Protein AF-A0A379IHY0-F1 (afdb_monomer_lite)

Radius of gyration: 18.69 Å; chains: 1; bounding box: 35×30×47 Å

Sequence (68 aa):
MDRHLREQFGEHPQYEQTIEFCARYDAAAFDPAYATLPLSFFEPMLARVFAQPKNSIYKAAMERQASV

Organism: Pseudomonas fluorescens (NCBI:txid294)

pLDDT: mean 87.49, std 10.54, range [48.81, 97.69]

Structure (mmCIF, N/CA/C/O backbone):
data_AF-A0A379IHY0-F1
#
_entry.id   AF-A0A379IHY0-F1
#
loop_
_atom_site.group_PDB
_atom_site.id
_atom_site.type_symbol
_atom_site.label_atom_id
_atom_site.label_alt_id
_atom_site.label_comp_id
_atom_site.label_asym_id
_atom_site.label_entity_id
_atom_site.label_seq_id
_atom_site.pdbx_PDB_ins_code
_atom_site.Cartn_x
_atom_site.Cartn_y
_atom_site.Cartn_z
_atom_site.occupancy
_atom_site.B_iso_or_equiv
_atom_site.auth_seq_id
_atom_site.auth_comp_id
_atom_site.auth_asym_id
_atom_site.auth_atom_id
_atom_site.pdbx_PDB_model_num
ATOM 1 N N . MET A 1 1 ? 9.623 14.052 -17.567 1.00 73.50 1 MET A N 1
ATOM 2 C CA . MET A 1 1 ? 9.289 13.791 -16.152 1.00 73.50 1 MET A CA 1
ATOM 3 C C . MET A 1 1 ? 10.593 13.444 -15.453 1.00 73.50 1 MET A C 1
ATOM 5 O O . MET A 1 1 ? 11.346 12.663 -16.024 1.00 73.50 1 MET A O 1
ATOM 9 N N . ASP A 1 2 ? 10.910 14.071 -14.322 1.00 85.19 2 ASP A N 1
ATOM 10 C CA . ASP A 1 2 ? 12.154 13.794 -13.593 1.00 85.19 2 ASP A CA 1
ATOM 11 C C . ASP A 1 2 ? 12.039 12.465 -12.831 1.00 85.19 2 ASP A C 1
ATOM 13 O O . ASP A 1 2 ? 11.147 12.288 -12.001 1.00 85.19 2 ASP A O 1
ATOM 17 N N . ARG A 1 3 ? 12.943 11.527 -13.126 1.00 84.38 3 ARG A N 1
ATOM 18 C CA . ARG A 1 3 ? 13.003 10.202 -12.490 1.00 84.38 3 ARG A CA 1
ATOM 19 C C . ARG A 1 3 ? 13.429 10.263 -11.015 1.00 84.38 3 ARG A C 1
ATOM 21 O O . ARG A 1 3 ? 13.189 9.303 -10.288 1.00 84.38 3 ARG A O 1
ATOM 28 N N . HIS A 1 4 ? 14.067 11.356 -10.594 1.00 89.25 4 HIS A N 1
ATOM 29 C CA . HIS A 1 4 ? 14.616 11.560 -9.252 1.00 89.25 4 HIS A CA 1
ATOM 30 C C . HIS A 1 4 ? 13.721 12.432 -8.369 1.00 89.25 4 HIS A C 1
ATOM 32 O O . HIS A 1 4 ? 14.070 12.696 -7.225 1.00 89.25 4 HIS A O 1
ATOM 38 N N . LEU A 1 5 ? 12.519 12.800 -8.832 1.00 91.00 5 LEU A N 1
ATOM 39 C CA . LEU A 1 5 ? 11.589 13.656 -8.086 1.00 91.00 5 LEU A CA 1
ATOM 40 C C . LEU A 1 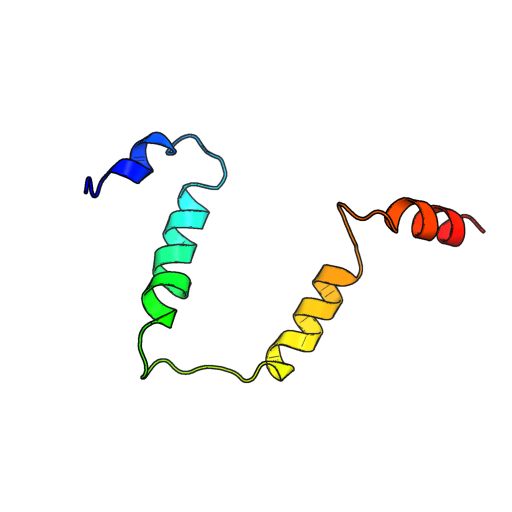5 ? 11.297 13.147 -6.662 1.00 91.00 5 LEU A C 1
ATOM 42 O O . LEU A 1 5 ? 11.011 13.938 -5.771 1.00 91.00 5 LEU A O 1
ATOM 46 N N . ARG A 1 6 ? 11.393 11.832 -6.425 1.00 89.19 6 ARG A N 1
ATOM 47 C CA . ARG A 1 6 ? 11.215 11.241 -5.092 1.00 89.19 6 ARG A CA 1
ATOM 48 C C . ARG A 1 6 ? 12.267 11.696 -4.075 1.00 89.19 6 ARG A C 1
ATOM 50 O O . ARG A 1 6 ? 11.951 11.748 -2.895 1.00 89.19 6 ARG A O 1
ATOM 57 N N . GLU A 1 7 ? 13.480 12.042 -4.508 1.00 94.12 7 GLU A N 1
ATOM 58 C CA . GLU A 1 7 ? 14.613 12.361 -3.624 1.00 94.12 7 GLU A CA 1
ATOM 59 C C . GLU A 1 7 ? 14.338 13.586 -2.743 1.00 94.12 7 GLU A C 1
ATOM 61 O O . GLU A 1 7 ? 14.849 13.667 -1.629 1.00 94.12 7 GLU A O 1
ATOM 66 N N . GLN A 1 8 ? 13.433 14.477 -3.166 1.00 95.12 8 GLN A N 1
ATOM 67 C CA . GLN A 1 8 ? 12.972 15.602 -2.345 1.00 95.12 8 GLN A CA 1
ATOM 68 C C . GLN A 1 8 ? 12.269 15.171 -1.041 1.00 95.12 8 GLN A C 1
ATOM 70 O O . GLN A 1 8 ? 12.114 15.980 -0.131 1.00 95.12 8 GLN A O 1
ATOM 75 N N . PHE A 1 9 ? 11.831 13.911 -0.944 1.00 94.56 9 PHE A N 1
ATOM 76 C CA . PHE A 1 9 ? 11.167 13.341 0.229 1.00 94.56 9 PHE A CA 1
ATOM 77 C C . PHE A 1 9 ? 12.086 12.439 1.063 1.00 94.56 9 PHE A C 1
ATOM 79 O O . PHE A 1 9 ? 11.578 11.724 1.922 1.00 94.56 9 PHE A O 1
ATOM 86 N N . GLY A 1 10 ? 13.406 12.455 0.834 1.00 94.62 10 GLY A N 1
ATOM 87 C CA . GLY A 1 10 ? 14.357 11.557 1.507 1.00 94.62 10 GLY A CA 1
ATOM 88 C C . GLY A 1 10 ? 14.296 11.587 3.040 1.00 94.62 10 GLY A C 1
ATOM 89 O O . GLY A 1 10 ? 14.465 10.557 3.682 1.00 94.62 10 GLY A O 1
ATOM 90 N N . GLU A 1 11 ? 13.964 12.742 3.623 1.00 95.88 11 GLU A N 1
ATOM 91 C CA . GLU A 1 11 ? 13.832 12.932 5.077 1.00 95.88 11 GLU A CA 1
ATOM 92 C C . GLU A 1 11 ? 12.472 12.468 5.641 1.00 95.88 11 GLU A C 1
ATOM 94 O O . GLU A 1 11 ? 12.240 12.507 6.851 1.00 95.88 11 GLU A O 1
ATOM 99 N N . HIS A 1 12 ? 11.525 12.058 4.791 1.00 96.50 12 HIS A N 1
ATOM 100 C CA . HIS A 1 12 ? 10.206 11.631 5.244 1.00 96.50 12 HIS A CA 1
ATOM 101 C C . HIS A 1 12 ? 10.293 10.239 5.899 1.00 96.50 12 HIS A C 1
ATOM 103 O O . HIS A 1 12 ? 10.860 9.324 5.299 1.00 96.50 12 HIS A O 1
ATOM 109 N N . PRO A 1 13 ? 9.672 10.003 7.072 1.00 96.75 13 PRO A N 1
ATOM 110 C CA . PRO A 1 13 ? 9.820 8.738 7.803 1.00 96.75 13 PRO A CA 1
ATOM 111 C C . PRO A 1 13 ? 9.415 7.487 7.006 1.00 96.75 13 PRO A C 1
ATOM 113 O O . PRO A 1 13 ? 9.897 6.391 7.272 1.00 96.75 13 PRO A O 1
ATOM 116 N N . GLN A 1 14 ? 8.519 7.645 6.031 1.00 96.44 14 GLN A N 1
ATOM 117 C CA . GLN A 1 14 ? 8.021 6.571 5.169 1.00 96.44 14 GLN A CA 1
ATOM 118 C C . GLN A 1 14 ? 8.711 6.507 3.794 1.00 96.44 14 GLN A C 1
ATOM 120 O O . GLN A 1 14 ? 8.234 5.781 2.924 1.00 96.44 14 GLN A O 1
ATOM 125 N N . TYR A 1 15 ? 9.792 7.257 3.555 1.00 95.81 15 TYR A N 1
ATOM 126 C CA . TYR A 1 15 ? 10.454 7.320 2.246 1.00 95.81 15 TYR A CA 1
ATOM 127 C C . TYR A 1 15 ? 10.887 5.934 1.741 1.00 95.81 15 TYR A C 1
ATOM 129 O O . TYR A 1 15 ? 10.411 5.473 0.703 1.00 95.81 15 TYR A O 1
ATOM 137 N N . GLU A 1 16 ? 11.693 5.221 2.530 1.00 95.69 16 GLU A N 1
ATOM 138 C CA . GLU A 1 16 ? 12.173 3.872 2.195 1.00 95.69 16 GLU A CA 1
ATOM 139 C C . GLU A 1 16 ? 11.027 2.859 2.059 1.00 95.69 16 GLU A C 1
ATOM 141 O O . GLU A 1 16 ? 10.981 2.073 1.113 1.00 95.69 16 GLU A O 1
ATOM 146 N N . GLN A 1 17 ? 10.037 2.926 2.956 1.00 96.31 17 GLN A N 1
ATOM 147 C CA . GLN A 1 17 ? 8.860 2.051 2.906 1.00 96.31 17 GLN A CA 1
ATOM 148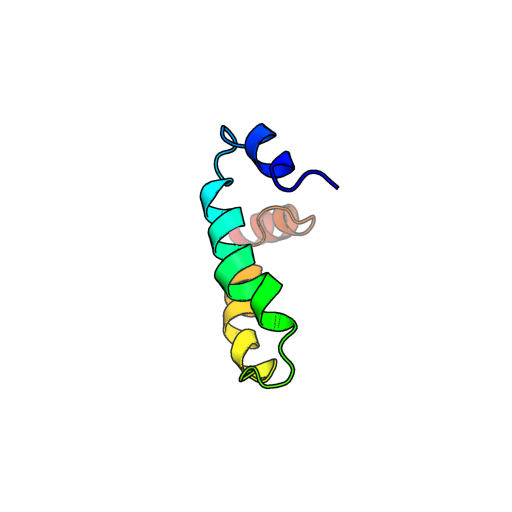 C C . GLN A 1 17 ? 8.047 2.257 1.624 1.00 96.31 17 GLN A C 1
ATOM 150 O O . GLN A 1 17 ? 7.519 1.301 1.061 1.00 96.31 17 GLN A O 1
ATOM 155 N N . THR A 1 18 ? 7.960 3.500 1.149 1.00 94.25 18 THR A N 1
ATOM 156 C CA . THR A 1 18 ? 7.261 3.834 -0.096 1.00 94.25 18 THR A CA 1
ATOM 157 C C . THR A 1 18 ? 8.011 3.272 -1.301 1.00 94.25 18 THR A C 1
ATOM 159 O O . THR A 1 18 ? 7.387 2.700 -2.192 1.00 94.25 18 THR A O 1
ATOM 162 N N . ILE A 1 19 ? 9.347 3.361 -1.314 1.00 93.56 19 ILE A N 1
ATOM 163 C CA . ILE A 1 19 ? 10.175 2.761 -2.371 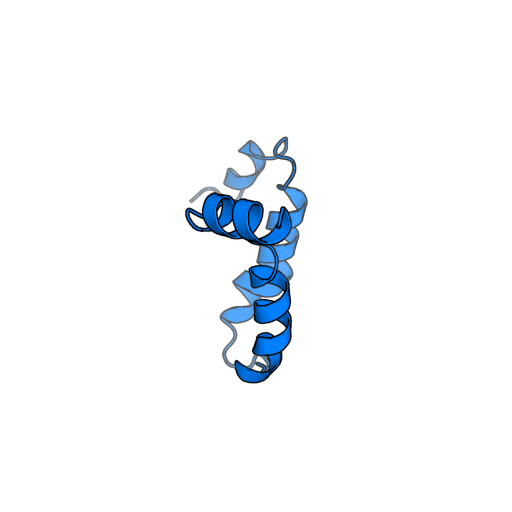1.00 93.56 19 ILE A CA 1
ATOM 164 C C . ILE A 1 19 ? 9.966 1.246 -2.418 1.00 93.56 19 ILE A C 1
ATOM 166 O O . ILE A 1 19 ? 9.706 0.700 -3.493 1.00 93.56 19 ILE A O 1
ATOM 170 N N . GLU A 1 20 ? 10.043 0.573 -1.268 1.00 94.31 20 GLU A N 1
ATOM 171 C CA . GLU A 1 20 ? 9.826 -0.872 -1.187 1.00 94.31 20 GLU A CA 1
ATOM 172 C C . GLU A 1 20 ? 8.415 -1.250 -1.652 1.00 94.31 20 GLU A C 1
ATOM 174 O O . GLU A 1 20 ? 8.252 -2.180 -2.447 1.00 94.31 20 GLU A O 1
ATOM 179 N N . PHE A 1 21 ? 7.396 -0.515 -1.198 1.00 94.44 21 PHE A N 1
ATOM 180 C CA . PHE A 1 21 ? 6.014 -0.773 -1.580 1.00 94.44 21 PHE A CA 1
ATOM 181 C C . PHE A 1 21 ? 5.820 -0.667 -3.094 1.00 94.44 21 PHE A C 1
ATOM 183 O O . PHE A 1 21 ? 5.246 -1.568 -3.712 1.00 94.44 21 PHE A O 1
ATOM 190 N N . CYS A 1 22 ? 6.348 0.397 -3.701 1.00 92.19 22 CYS A N 1
ATOM 191 C CA . CYS A 1 22 ? 6.237 0.602 -5.135 1.00 92.19 22 CYS A CA 1
ATOM 192 C C . CYS A 1 22 ? 6.952 -0.497 -5.932 1.00 92.19 22 CYS A C 1
ATOM 194 O O . CYS A 1 22 ? 6.414 -0.985 -6.924 1.00 92.19 22 CYS A O 1
ATOM 196 N N . ALA A 1 23 ? 8.138 -0.919 -5.484 1.00 90.25 23 ALA A N 1
ATOM 197 C CA . ALA A 1 23 ? 8.911 -1.965 -6.148 1.00 90.25 23 ALA A CA 1
ATOM 198 C C . ALA A 1 23 ? 8.251 -3.349 -6.052 1.00 90.25 23 ALA A C 1
ATOM 200 O O . ALA A 1 23 ? 8.326 -4.130 -6.998 1.00 90.25 23 ALA A O 1
ATOM 201 N N . ARG A 1 24 ? 7.629 -3.669 -4.911 1.00 89.62 24 ARG A N 1
ATOM 202 C CA . ARG A 1 24 ? 7.114 -5.018 -4.634 1.00 89.62 24 ARG A CA 1
ATOM 203 C C . ARG A 1 24 ? 5.649 -5.211 -4.990 1.00 89.62 24 ARG A C 1
ATOM 205 O O . ARG A 1 24 ? 5.279 -6.320 -5.362 1.00 89.62 24 ARG A O 1
ATOM 212 N N . TYR A 1 25 ? 4.829 -4.177 -4.828 1.00 90.56 25 TYR A N 1
ATOM 213 C CA . TYR A 1 25 ? 3.375 -4.312 -4.882 1.00 90.56 25 TYR A CA 1
ATOM 214 C C . TYR A 1 25 ? 2.741 -3.420 -5.949 1.00 90.56 25 TYR A C 1
ATOM 216 O O . TYR A 1 25 ? 1.9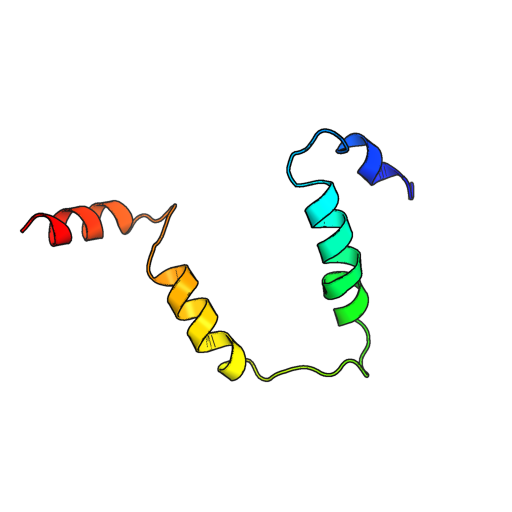00 -3.910 -6.687 1.00 90.56 25 TYR A O 1
ATOM 224 N N . ASP A 1 26 ? 3.150 -2.154 -6.079 1.00 92.19 26 ASP A N 1
ATOM 225 C CA . ASP A 1 26 ? 2.524 -1.222 -7.036 1.00 92.19 26 ASP A CA 1
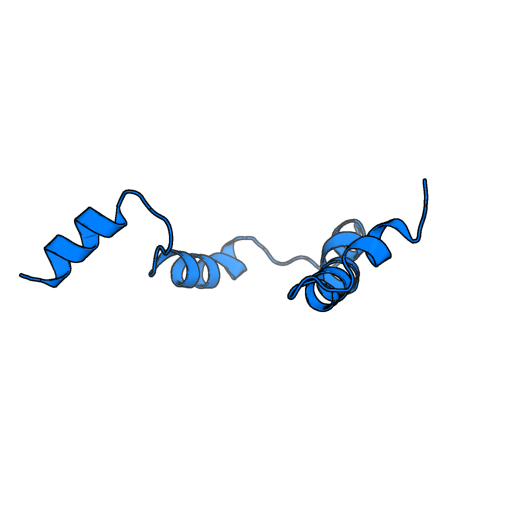ATOM 226 C C . ASP A 1 26 ? 2.910 -1.537 -8.490 1.00 92.19 26 ASP A C 1
ATOM 228 O O . ASP A 1 26 ? 2.070 -1.920 -9.299 1.00 92.19 26 ASP A O 1
ATOM 232 N N . ALA A 1 27 ? 4.204 -1.466 -8.821 1.00 86.69 27 ALA A N 1
ATOM 233 C CA . ALA A 1 27 ? 4.672 -1.696 -10.187 1.00 86.69 27 ALA A CA 1
ATOM 234 C C . ALA A 1 27 ? 4.407 -3.137 -10.658 1.00 86.69 27 ALA A C 1
ATOM 236 O O . ALA A 1 27 ? 4.093 -3.360 -11.826 1.00 86.69 27 ALA A O 1
ATOM 237 N N . ALA A 1 28 ? 4.506 -4.110 -9.746 1.00 86.56 28 ALA A N 1
ATOM 238 C CA . ALA A 1 28 ? 4.281 -5.523 -10.041 1.00 86.56 28 ALA A CA 1
ATOM 239 C C . ALA A 1 28 ? 2.801 -5.865 -10.294 1.00 86.56 28 ALA A C 1
ATOM 241 O O . ALA A 1 28 ? 2.520 -6.798 -11.039 1.00 86.56 28 ALA A O 1
ATOM 242 N N . ALA A 1 29 ? 1.850 -5.111 -9.726 1.00 88.38 29 ALA A N 1
ATOM 243 C CA . ALA A 1 29 ? 0.419 -5.394 -9.871 1.00 88.38 29 ALA A CA 1
ATOM 244 C C . ALA A 1 29 ? -0.120 -5.179 -11.297 1.00 88.38 29 ALA A C 1
ATOM 246 O O . ALA A 1 29 ? -1.207 -5.657 -11.614 1.00 88.38 29 ALA A O 1
ATOM 247 N N . PHE A 1 30 ? 0.622 -4.475 -12.157 1.00 88.19 30 PHE A N 1
ATOM 248 C CA . PHE A 1 30 ? 0.242 -4.265 -13.556 1.00 88.19 30 PHE A CA 1
ATOM 249 C C . PHE A 1 30 ? 0.614 -5.434 -14.478 1.00 88.19 30 PHE A C 1
ATOM 251 O O . PHE A 1 30 ? 0.203 -5.431 -15.638 1.00 88.19 30 PHE A O 1
ATOM 258 N N . ASP A 1 31 ? 1.379 -6.421 -14.000 1.00 91.19 31 ASP A N 1
ATOM 259 C CA . ASP A 1 31 ? 1.685 -7.622 -14.776 1.00 91.19 31 ASP A CA 1
ATOM 260 C C . ASP A 1 31 ? 0.446 -8.542 -14.835 1.00 91.19 31 ASP A C 1
ATOM 262 O O . ASP A 1 31 ? 0.028 -9.081 -13.807 1.00 91.19 31 ASP A O 1
ATOM 266 N N . PRO A 1 32 ? -0.155 -8.765 -16.021 1.00 90.56 32 PRO A N 1
ATOM 267 C CA . PRO A 1 32 ? -1.341 -9.609 -16.155 1.00 90.56 32 PRO A CA 1
ATOM 268 C C . PRO A 1 32 ? -1.072 -11.090 -15.851 1.00 90.56 32 PRO A C 1
ATOM 270 O O . PRO A 1 32 ? -2.019 -11.839 -15.613 1.00 90.56 32 PRO A O 1
ATOM 273 N N . ALA A 1 33 ? 0.190 -11.528 -15.876 1.00 92.56 33 ALA A N 1
ATOM 274 C CA . ALA A 1 33 ? 0.587 -12.883 -15.507 1.00 92.56 33 ALA A CA 1
ATOM 275 C C . ALA A 1 33 ? 0.869 -13.029 -14.002 1.00 92.56 33 ALA A C 1
ATOM 277 O O . ALA A 1 33 ? 1.148 -14.139 -13.538 1.00 92.56 33 A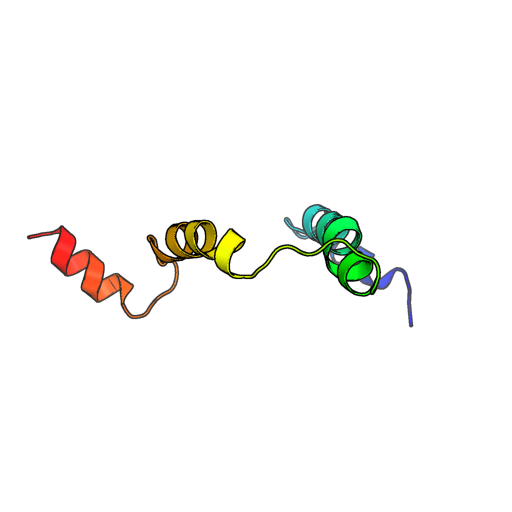LA A O 1
ATOM 278 N N . TYR A 1 34 ? 0.799 -11.940 -13.229 1.00 88.38 34 TYR A N 1
ATOM 279 C CA . TYR A 1 34 ? 1.060 -11.976 -11.799 1.00 88.38 34 TYR A CA 1
ATOM 280 C C . TYR A 1 34 ? 0.019 -12.834 -11.076 1.00 88.38 34 TYR A C 1
ATOM 282 O O . TYR A 1 34 ? -1.192 -12.677 -11.249 1.00 88.38 34 TYR A O 1
ATOM 290 N N . ALA A 1 35 ? 0.491 -13.749 -10.231 1.00 90.50 35 ALA A N 1
ATOM 291 C CA . ALA A 1 35 ? -0.394 -14.584 -9.435 1.00 90.50 35 ALA A CA 1
ATOM 292 C C . ALA A 1 35 ? -1.145 -13.716 -8.415 1.00 90.50 35 ALA A C 1
ATOM 294 O O . ALA A 1 35 ? -0.542 -13.101 -7.536 1.00 90.50 35 ALA A O 1
ATOM 295 N N . THR A 1 36 ? -2.472 -13.685 -8.519 1.00 91.31 36 THR A N 1
ATOM 296 C CA . THR A 1 36 ? -3.340 -12.936 -7.606 1.00 91.31 36 THR A CA 1
ATOM 297 C C . THR A 1 36 ? -4.136 -13.879 -6.711 1.00 91.31 36 THR A C 1
ATOM 299 O O . THR A 1 36 ? -4.443 -15.016 -7.070 1.00 91.31 36 THR A O 1
ATOM 302 N N . LEU A 1 37 ? -4.453 -13.405 -5.508 1.00 93.44 37 LEU A N 1
ATOM 303 C CA . LEU A 1 37 ? -5.310 -14.107 -4.556 1.00 93.44 37 LEU A CA 1
ATOM 304 C C . LEU A 1 37 ? -6.729 -13.521 -4.615 1.00 93.44 37 LEU A C 1
ATOM 306 O O . LEU A 1 37 ? -6.879 -12.323 -4.873 1.00 93.44 37 LEU A O 1
ATOM 310 N N . PRO A 1 38 ? -7.780 -14.322 -4.362 1.00 96.06 38 PRO A N 1
ATOM 311 C CA . PRO A 1 38 ? -9.147 -13.814 -4.315 1.00 96.06 38 PRO A CA 1
ATOM 312 C C . PRO A 1 38 ? -9.338 -12.850 -3.137 1.00 96.06 38 PRO A C 1
ATOM 314 O O . PRO A 1 38 ? -8.674 -12.971 -2.109 1.00 96.06 38 PRO A O 1
ATOM 317 N N . LEU A 1 39 ? -10.307 -11.935 -3.240 1.00 95.25 39 LEU A N 1
ATOM 318 C CA . LEU A 1 39 ? -10.585 -10.950 -2.183 1.00 95.25 39 LEU A CA 1
ATOM 319 C C . LEU A 1 39 ? -10.905 -11.589 -0.823 1.00 95.25 39 LEU A C 1
ATOM 321 O O . LEU A 1 39 ? -10.471 -11.075 0.207 1.00 95.25 39 LEU A O 1
ATOM 325 N N . SER A 1 40 ? -11.581 -12.740 -0.822 1.00 97.69 40 SER A N 1
ATOM 326 C CA . SER A 1 40 ? -11.923 -13.489 0.394 1.00 97.69 40 SER A CA 1
ATOM 327 C C . SER A 1 40 ? -10.702 -13.897 1.221 1.00 97.69 40 SER A C 1
ATOM 329 O O . SER A 1 40 ? -10.784 -13.992 2.442 1.00 97.69 40 SER A O 1
ATOM 331 N N . PHE A 1 41 ? -9.538 -14.067 0.585 1.00 97.50 41 PHE A N 1
ATOM 332 C CA . PHE A 1 41 ? -8.283 -14.327 1.287 1.00 97.50 41 PHE A CA 1
ATOM 333 C C . PHE A 1 41 ? -7.904 -13.181 2.244 1.00 97.50 41 PHE A C 1
ATOM 335 O O . PHE A 1 41 ? -7.320 -13.414 3.303 1.00 97.50 41 PHE A O 1
ATOM 342 N N . PHE A 1 42 ? -8.249 -11.940 1.890 1.00 96.75 42 PHE A N 1
ATOM 343 C CA . PHE A 1 42 ? -7.878 -10.738 2.637 1.00 96.75 42 PHE A CA 1
ATOM 344 C C . PHE A 1 42 ? -8.925 -10.312 3.674 1.00 96.75 42 PHE A C 1
ATOM 346 O O . PHE A 1 42 ? -8.606 -9.510 4.555 1.00 96.75 42 PHE A O 1
ATOM 353 N N . GLU A 1 43 ? -10.147 -10.852 3.626 1.00 97.44 43 GLU A N 1
ATOM 354 C CA . GLU A 1 43 ? -11.234 -10.504 4.554 1.00 97.44 43 GLU A CA 1
ATOM 355 C C . GLU A 1 43 ? -10.828 -10.595 6.039 1.00 97.44 43 GLU A C 1
ATOM 357 O O . GLU A 1 43 ? -11.064 -9.626 6.770 1.00 97.44 43 GLU A O 1
ATOM 362 N N . PRO A 1 44 ? -10.132 -11.653 6.514 1.00 97.38 44 PRO A N 1
ATOM 363 C CA . PRO A 1 44 ? -9.705 -11.720 7.913 1.00 97.38 44 PRO A CA 1
ATOM 364 C C . PRO A 1 44 ? -8.693 -10.628 8.286 1.00 97.38 44 PRO A C 1
ATOM 366 O O . PRO A 1 44 ? -8.648 -10.174 9.431 1.00 97.38 44 PRO A O 1
ATOM 369 N N . MET A 1 45 ? -7.865 -10.185 7.334 1.00 96.69 45 MET A N 1
ATOM 370 C CA . MET A 1 45 ? -6.896 -9.107 7.560 1.00 96.69 45 MET A CA 1
ATOM 371 C C . MET A 1 45 ? -7.600 -7.756 7.653 1.00 96.69 45 MET A C 1
ATOM 373 O O . MET A 1 45 ? -7.304 -6.977 8.559 1.00 96.69 45 MET A O 1
ATOM 377 N N . LEU A 1 46 ? -8.570 -7.505 6.770 1.00 93.81 46 LEU A N 1
ATOM 378 C CA . LEU A 1 46 ? -9.401 -6.304 6.819 1.00 93.81 46 LEU A CA 1
ATOM 379 C C . LEU A 1 46 ? -10.171 -6.230 8.139 1.00 93.81 46 LEU A C 1
ATOM 381 O O . LEU A 1 46 ? -10.126 -5.197 8.805 1.00 93.81 46 LEU A O 1
ATOM 385 N N . ALA A 1 47 ? -10.785 -7.333 8.577 1.00 94.81 47 ALA A N 1
ATOM 386 C CA . ALA A 1 47 ? -11.479 -7.393 9.862 1.00 94.81 47 ALA A CA 1
ATOM 387 C C . ALA A 1 47 ? -10.566 -6.981 11.032 1.00 94.81 47 ALA A C 1
ATOM 389 O O . ALA A 1 47 ? -10.975 -6.198 11.887 1.00 94.81 47 ALA A O 1
ATOM 390 N N . ARG A 1 48 ? -9.300 -7.426 11.040 1.00 94.12 48 ARG A N 1
ATOM 391 C CA . ARG A 1 48 ? -8.307 -7.026 12.055 1.00 94.12 48 ARG A CA 1
ATOM 392 C C . ARG A 1 48 ? -7.977 -5.534 12.012 1.00 94.12 48 ARG A C 1
ATOM 394 O O . ARG A 1 48 ? -7.842 -4.924 13.068 1.00 94.12 48 ARG A O 1
ATOM 401 N N . VAL A 1 49 ? -7.837 -4.946 10.822 1.00 91.25 49 VAL A N 1
ATOM 402 C CA . VAL A 1 49 ? -7.557 -3.506 10.662 1.00 91.25 49 VAL A CA 1
ATOM 403 C C . VAL A 1 49 ? -8.737 -2.666 11.155 1.00 91.25 49 VAL A C 1
ATOM 405 O O . VAL A 1 49 ? -8.542 -1.689 11.877 1.00 91.25 49 VAL A O 1
ATOM 408 N N . PHE A 1 50 ? -9.962 -3.066 10.813 1.00 88.94 50 PHE A N 1
ATOM 409 C CA . PHE A 1 50 ? -11.174 -2.341 11.198 1.00 88.94 50 PHE A CA 1
ATOM 410 C C . PHE A 1 50 ? -11.632 -2.605 12.637 1.00 88.94 50 PHE A C 1
ATOM 412 O O . PHE A 1 50 ? -12.428 -1.827 13.158 1.00 88.94 50 PHE A O 1
ATOM 419 N N . ALA A 1 51 ? -11.098 -3.629 13.313 1.00 90.62 51 ALA A N 1
ATOM 420 C CA . ALA A 1 51 ? -11.403 -3.914 14.716 1.00 90.62 51 ALA A CA 1
ATOM 421 C C . ALA A 1 51 ? -11.000 -2.776 15.674 1.00 90.62 51 ALA A C 1
ATOM 423 O O . ALA A 1 51 ? -11.575 -2.654 16.753 1.00 90.62 51 ALA A O 1
ATOM 424 N N . GLN A 1 52 ? -10.023 -1.938 15.300 1.00 86.62 52 GLN A N 1
ATOM 425 C CA . GLN A 1 52 ? -9.566 -0.804 16.111 1.00 86.62 52 GLN A CA 1
ATOM 426 C C . GLN A 1 52 ? -9.500 0.491 15.286 1.00 86.62 52 GLN A C 1
ATOM 428 O O . GLN A 1 52 ? -8.427 0.893 14.821 1.00 86.62 52 GLN A O 1
ATOM 433 N N . PRO A 1 53 ? -10.637 1.181 15.093 1.00 82.75 53 PRO A N 1
ATOM 434 C CA . PRO A 1 53 ? -10.677 2.406 14.308 1.00 82.75 53 PRO A CA 1
ATOM 435 C C . PRO A 1 53 ? -9.896 3.543 14.992 1.00 82.75 53 PRO A C 1
ATOM 437 O O . PRO A 1 53 ? -10.272 4.023 16.060 1.00 82.75 53 PRO A O 1
ATOM 440 N N . LYS A 1 54 ? -8.810 4.012 14.359 1.00 82.94 54 LYS A N 1
ATOM 441 C CA . LYS A 1 54 ? -7.961 5.096 14.899 1.00 82.94 54 LYS A CA 1
ATOM 442 C C . LYS A 1 54 ? -8.572 6.489 14.721 1.00 82.94 54 LYS A C 1
ATOM 444 O O . LYS A 1 54 ? -8.606 7.263 15.677 1.00 82.94 54 LYS A O 1
ATOM 449 N N . ASN A 1 55 ? -9.083 6.761 13.519 1.00 82.06 55 ASN A N 1
ATOM 450 C CA . ASN A 1 55 ? -9.707 8.023 13.119 1.00 82.06 55 ASN A CA 1
ATOM 451 C C . ASN A 1 55 ? -11.121 7.737 12.605 1.00 82.06 55 ASN A C 1
ATOM 453 O O . ASN A 1 55 ? -11.326 7.540 11.411 1.00 82.06 55 ASN A O 1
ATOM 457 N N . SER A 1 56 ? -12.093 7.650 13.511 1.00 80.56 56 SER A N 1
ATOM 458 C CA . SER A 1 56 ? -13.486 7.370 13.160 1.00 80.56 56 SER A CA 1
ATOM 459 C C . SER A 1 56 ? -14.436 8.190 14.015 1.00 80.56 56 SER A C 1
ATOM 461 O O . SER A 1 56 ? -14.225 8.323 15.220 1.00 80.56 56 SER A O 1
ATOM 463 N N . ILE A 1 57 ? -15.524 8.670 13.407 1.00 79.62 57 ILE A N 1
ATOM 464 C CA . ILE A 1 57 ? -16.633 9.315 14.125 1.00 79.62 57 ILE A CA 1
ATOM 465 C C . ILE A 1 57 ? -17.262 8.380 15.169 1.00 79.62 57 ILE A C 1
ATOM 467 O O . ILE A 1 57 ? -17.784 8.836 16.181 1.00 79.62 57 ILE A O 1
ATOM 471 N N . TYR A 1 58 ? -17.159 7.064 14.959 1.00 74.81 58 TYR A N 1
ATOM 472 C CA . TYR A 1 58 ? -17.693 6.051 15.865 1.00 74.81 58 TYR A CA 1
ATOM 473 C C . TYR A 1 58 ? -16.798 5.805 17.079 1.00 74.81 58 TYR A C 1
ATOM 475 O O . TYR A 1 58 ? -17.245 5.183 18.038 1.00 74.81 58 TYR A O 1
ATOM 483 N N . LYS A 1 59 ? -15.560 6.318 17.088 1.00 74.69 59 LYS A N 1
ATOM 484 C CA . LYS A 1 59 ? -14.618 6.126 18.198 1.00 74.69 59 LYS A CA 1
ATOM 485 C C . LYS A 1 59 ? -15.202 6.619 19.527 1.00 74.69 59 LYS A C 1
ATOM 487 O O . LYS A 1 59 ? -15.210 5.874 20.499 1.00 74.69 59 LYS A O 1
ATOM 492 N N . ALA A 1 60 ? -15.814 7.804 19.526 1.00 74.19 60 ALA A N 1
ATOM 493 C CA . ALA A 1 60 ? -16.472 8.368 20.706 1.00 74.19 60 ALA A CA 1
ATOM 494 C C . ALA A 1 60 ? -17.698 7.555 21.173 1.00 74.19 60 ALA A C 1
ATOM 496 O O . ALA A 1 60 ? -18.029 7.557 22.356 1.00 74.19 60 ALA A O 1
ATOM 497 N N . ALA A 1 61 ? -18.393 6.868 20.258 1.00 73.06 61 ALA A N 1
ATOM 498 C CA . ALA A 1 61 ? -19.520 5.999 20.602 1.00 73.06 61 ALA A CA 1
ATOM 499 C C . ALA A 1 61 ? -19.043 4.661 21.196 1.00 73.06 61 ALA A C 1
ATOM 501 O O . ALA A 1 61 ? -19.625 4.180 22.164 1.00 73.06 61 ALA A O 1
ATOM 502 N N . MET A 1 62 ? -17.952 4.107 20.659 1.00 74.56 62 MET A N 1
ATOM 503 C CA . MET A 1 62 ? -17.325 2.868 21.133 1.00 74.56 62 MET A CA 1
ATOM 504 C C . MET A 1 62 ? -16.662 3.039 22.509 1.00 74.56 62 MET A C 1
ATOM 506 O O . MET A 1 62 ? -16.804 2.171 23.365 1.00 74.56 62 MET A O 1
ATOM 510 N N . GLU A 1 63 ? -15.997 4.173 22.761 1.00 75.12 63 GLU A N 1
ATOM 511 C CA . GLU A 1 63 ? -15.387 4.491 24.065 1.00 75.12 63 GLU A CA 1
ATOM 512 C C . GLU A 1 63 ? -16.429 4.561 25.195 1.00 75.12 63 GLU A C 1
ATOM 514 O O . GLU A 1 63 ? -16.163 4.090 26.297 1.00 75.12 63 GLU A O 1
ATOM 519 N N . ARG A 1 64 ? -17.642 5.066 24.918 1.00 67.75 64 ARG A N 1
ATOM 520 C CA . ARG A 1 64 ? -18.746 5.106 25.898 1.00 67.75 64 ARG A CA 1
ATOM 521 C C . ARG A 1 64 ? -19.329 3.732 26.227 1.00 67.75 64 ARG A C 1
ATOM 523 O O . ARG A 1 64 ? -19.837 3.556 27.328 1.00 67.75 64 ARG A O 1
ATOM 530 N N . GLN A 1 65 ? -19.299 2.785 25.289 1.00 60.84 65 GLN A N 1
ATOM 531 C CA . GLN A 1 65 ? -19.772 1.415 25.525 1.00 60.84 65 GLN A CA 1
ATOM 532 C C . GLN A 1 65 ? -18.768 0.580 26.322 1.00 60.84 65 GLN A C 1
ATOM 534 O O . GLN A 1 65 ? -19.180 -0.299 27.063 1.00 60.84 65 GLN A O 1
ATOM 539 N N . ALA A 1 66 ? -17.469 0.857 26.192 1.00 62.72 66 ALA A N 1
ATOM 540 C CA . ALA A 1 66 ? -16.420 0.138 26.915 1.00 62.72 66 ALA A CA 1
ATOM 541 C C . ALA A 1 66 ? -16.275 0.561 28.393 1.00 62.72 66 ALA A C 1
ATOM 543 O O . ALA A 1 66 ? -15.573 -0.105 29.149 1.00 62.72 66 ALA A O 1
ATOM 544 N N . SER A 1 67 ? -16.897 1.674 28.799 1.00 56.66 67 SER A N 1
ATOM 545 C CA . SER A 1 67 ? -16.844 2.229 30.162 1.00 56.66 67 SER A CA 1
ATOM 546 C C . SER A 1 67 ? -18.075 1.913 31.028 1.00 56.66 67 SER A C 1
ATOM 548 O O . SER A 1 67 ? -18.230 2.519 32.088 1.00 56.66 67 SER A O 1
ATOM 550 N N . VAL A 1 68 ? -18.960 1.026 30.564 1.00 48.81 68 VAL A N 1
ATOM 551 C CA . VAL A 1 68 ? -20.156 0.526 31.272 1.00 48.81 68 VAL A CA 1
ATOM 552 C C . VAL A 1 68 ? -19.980 -0.964 31.517 1.00 48.81 68 VAL A C 1
ATOM 554 O O . VAL A 1 68 ? -20.247 -1.393 32.659 1.00 48.81 68 VAL A O 1
#

Secondary structure (DSSP, 8-state):
--TTGGGGGTTSTTHHHHHHHIIIIIGGGG-TTS----GGGTHHHHHHHHTS-SS-TTHHHHHHHTT-

Foldseek 3Di:
DDPCVLVVCVVPPCSVVVVVCCVPPVVQVPPPPDDDDDPVVCVVVVCVVVVDDPDDPCPVVVVVVVVD